Protein AF-A0A450XZX7-F1 (afdb_monomer)

Secondary structure (DSSP, 8-state):
----PEEHHHHHHHHHHHHTS-TTTS-HHHHHHHHHHHHHTTSEEEPTTSSEEEE-HHHHHHHHHHHHHIIIIIHHHHHHHSTT-TT-S--HHHHHHHHHHHHHHHHHHHHHHS----

Solvent-accessible surface area (backbone atoms only — not comparable to full-atom values): 6798 Å² total; per-residue (Å²): 131,88,71,78,44,52,35,62,71,65,47,31,53,53,49,12,59,75,71,74,44,61,53,82,76,43,41,71,67,57,46,50,51,50,55,51,52,38,37,74,71,50,31,28,46,73,44,85,100,51,81,25,32,39,73,31,73,63,24,49,54,51,54,51,49,53,52,49,44,42,65,70,44,47,53,60,52,49,43,36,65,44,86,84,48,95,78,62,95,65,52,65,67,35,54,52,50,53,51,50,53,51,52,53,52,50,53,53,52,55,58,72,69,52,74,83,86,123

Radius of gyration: 23.53 Å; Cα contacts (8 Å, |Δi|>4): 90; chains: 1; bounding box: 54×40×59 Å

pLDDT: mean 84.08, std 14.83, range [37.28, 97.5]

Nearest PDB structures (foldseek):
  6c28-assembly2_B  TM=6.433E-01  e=4.471E-02  Rhodopseudomonas palustris CGA009
  6c9t-assembly1_B  TM=6.309E-01  e=5.807E-02  Rhodopseudomonas palustris CGA009
  2xro-assembly1_E  TM=5.313E-01  e=1.272E-01  Pseudomonas putida
  3cdh-assembly1_B  TM=5.030E-01  e=3.177E-01  Ruegeria pomeroyi DSS-3
  3tqn-assembly2_B  TM=5.484E-01  e=5.722E-01  Coxiella burnetii

Foldseek 3Di:
DPPFAAALVNVLVVVCVVVVHDSVVSDSVNSVVVVVVCVVVQQWDDDPPDRGIDGDPVVVVVVVVVVCCCVPPVVLVVCLVPVPDPPNPDNPNVVVVVVVVVVVVVVVVVVVPDDPPD

Mean predicted aligned error: 10.38 Å

Structure (mmCIF, N/CA/C/O backbone):
data_AF-A0A450XZX7-F1
#
_entry.id   AF-A0A450XZX7-F1
#
loop_
_atom_site.group_PDB
_atom_site.id
_atom_site.type_symbol
_atom_site.label_atom_id
_atom_site.label_alt_id
_atom_site.label_comp_id
_atom_site.label_asym_id
_atom_site.label_entity_id
_atom_site.label_seq_id
_atom_site.pdbx_PDB_ins_code
_atom_site.Cartn_x
_atom_site.Cartn_y
_atom_site.Cartn_z
_atom_site.occupancy
_atom_site.B_iso_or_equiv
_atom_site.auth_seq_id
_atom_site.auth_comp_id
_atom_site.auth_asym_id
_atom_site.auth_atom_id
_atom_site.pdbx_PDB_model_num
ATOM 1 N N . MET A 1 1 ? -14.056 13.547 11.254 1.00 37.28 1 MET A N 1
ATOM 2 C CA . MET A 1 1 ? -14.743 12.286 10.897 1.00 37.28 1 MET A CA 1
ATOM 3 C C . MET A 1 1 ? -14.207 11.202 11.817 1.00 37.28 1 MET A C 1
ATOM 5 O O . MET A 1 1 ? -13.072 10.788 11.629 1.00 37.28 1 MET A O 1
ATOM 9 N N . SER A 1 2 ? -14.950 10.811 12.856 1.00 42.41 2 SER A N 1
ATOM 10 C CA . SER A 1 2 ? -14.532 9.718 13.746 1.00 42.41 2 SER A CA 1
ATOM 11 C C . SER A 1 2 ? -14.561 8.408 12.966 1.00 42.41 2 SER A C 1
ATOM 13 O O . SER A 1 2 ? -15.620 7.809 12.793 1.00 42.41 2 SER A O 1
ATOM 15 N N . SER A 1 3 ? -13.414 7.981 12.436 1.00 57.91 3 SER A N 1
ATOM 16 C CA . SER A 1 3 ? -13.296 6.665 11.819 1.00 57.91 3 SER A CA 1
ATOM 17 C C . SER A 1 3 ? -13.411 5.628 12.929 1.00 57.91 3 SER A C 1
ATOM 19 O O . SER A 1 3 ? -12.470 5.432 13.698 1.00 57.91 3 SER A O 1
ATOM 21 N N . GLN A 1 4 ? -14.560 4.967 13.047 1.00 74.31 4 GLN A N 1
ATOM 22 C CA . GLN A 1 4 ? -14.638 3.748 13.841 1.00 74.31 4 GLN A CA 1
ATOM 23 C C . GLN A 1 4 ? -13.582 2.789 13.274 1.00 74.31 4 GLN A C 1
ATOM 25 O O . GLN A 1 4 ? -13.741 2.335 12.144 1.00 74.31 4 GLN A O 1
ATOM 30 N N . GLY A 1 5 ? -12.488 2.537 14.005 1.00 81.94 5 GLY A N 1
AT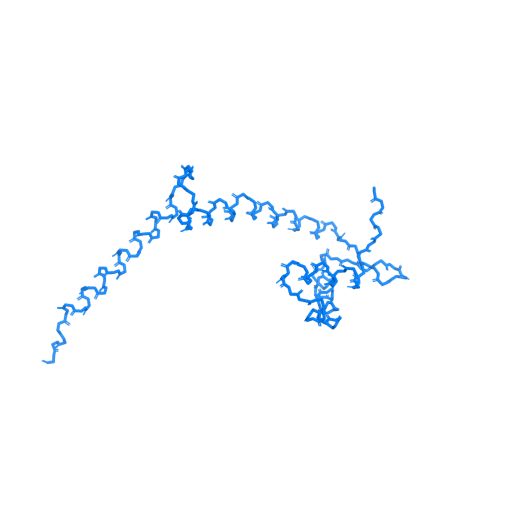OM 31 C CA . GLY A 1 5 ? -11.311 1.815 13.493 1.00 81.94 5 GLY A CA 1
ATOM 32 C C . GLY A 1 5 ? -11.650 0.499 12.782 1.00 81.94 5 GLY A C 1
ATOM 33 O O . GLY A 1 5 ? -12.728 -0.049 12.956 1.00 81.94 5 GLY A O 1
ATOM 34 N N . VAL A 1 6 ? -10.768 -0.061 11.974 1.00 90.50 6 VAL A N 1
ATOM 35 C CA . VAL A 1 6 ? -11.066 -1.276 11.203 1.00 90.50 6 VAL A CA 1
ATOM 36 C C . VAL A 1 6 ? -11.068 -2.531 12.084 1.00 90.50 6 VAL A C 1
ATOM 38 O O . VAL A 1 6 ? -10.248 -2.647 12.994 1.00 90.50 6 VAL A O 1
ATOM 41 N N . SER A 1 7 ? -11.982 -3.476 11.843 1.00 92.75 7 SER A N 1
ATOM 42 C CA . SER A 1 7 ? -11.986 -4.787 12.510 1.00 92.75 7 SER A CA 1
ATOM 43 C C . SER A 1 7 ? -11.351 -5.857 11.616 1.00 92.75 7 SER A C 1
ATOM 45 O O . SER A 1 7 ? -11.174 -5.662 10.414 1.00 92.75 7 SER A O 1
ATOM 47 N N . ASN A 1 8 ? -11.030 -7.020 12.191 1.00 91.69 8 ASN A N 1
ATOM 48 C CA . ASN A 1 8 ? -10.578 -8.172 11.407 1.00 91.69 8 ASN A CA 1
ATOM 49 C C . ASN A 1 8 ? -11.633 -8.585 10.363 1.00 91.69 8 ASN A C 1
ATOM 51 O O . ASN A 1 8 ? -11.301 -8.737 9.192 1.00 91.69 8 ASN A O 1
ATOM 55 N N . SER A 1 9 ? -12.905 -8.684 10.765 1.00 90.00 9 SER A N 1
ATOM 56 C CA . SER A 1 9 ? -13.991 -9.084 9.865 1.00 90.00 9 SER A CA 1
ATOM 57 C C . SER A 1 9 ? -14.159 -8.130 8.681 1.00 90.00 9 SER A C 1
ATOM 59 O O . SER A 1 9 ? -14.164 -8.592 7.544 1.00 90.00 9 SER A O 1
ATOM 61 N N . SER A 1 10 ? -14.203 -6.814 8.928 1.00 90.44 10 SER A N 1
ATOM 62 C CA . SER A 1 10 ? -14.373 -5.819 7.862 1.00 90.44 10 SER A CA 1
ATOM 63 C C . SER A 1 10 ? -13.166 -5.767 6.922 1.00 90.44 10 SER A C 1
ATOM 65 O O . SER A 1 10 ? -13.314 -5.573 5.720 1.00 90.44 10 SER A O 1
ATOM 67 N N . MET A 1 11 ? -11.953 -5.947 7.457 1.00 91.75 11 MET A N 1
ATOM 68 C CA . MET A 1 11 ? -10.736 -5.959 6.641 1.00 91.75 11 MET A CA 1
ATOM 69 C C . MET A 1 11 ? -10.640 -7.208 5.776 1.00 91.75 11 MET A C 1
ATOM 71 O O . MET A 1 11 ? -10.196 -7.115 4.640 1.00 91.75 11 MET A O 1
ATOM 75 N N . ARG A 1 12 ? -11.067 -8.365 6.282 1.00 93.81 12 ARG A N 1
ATOM 76 C CA . ARG A 1 12 ? -11.013 -9.631 5.546 1.00 93.81 12 ARG A CA 1
ATOM 77 C C . ARG A 1 12 ? -11.821 -9.572 4.251 1.00 93.81 12 ARG A C 1
ATOM 79 O O . ARG A 1 12 ? -11.328 -9.995 3.211 1.00 93.81 12 ARG A O 1
ATOM 86 N N . GLU A 1 13 ? -13.026 -9.009 4.309 1.00 90.69 13 GLU A N 1
ATOM 87 C CA . GLU A 1 13 ? -13.881 -8.812 3.131 1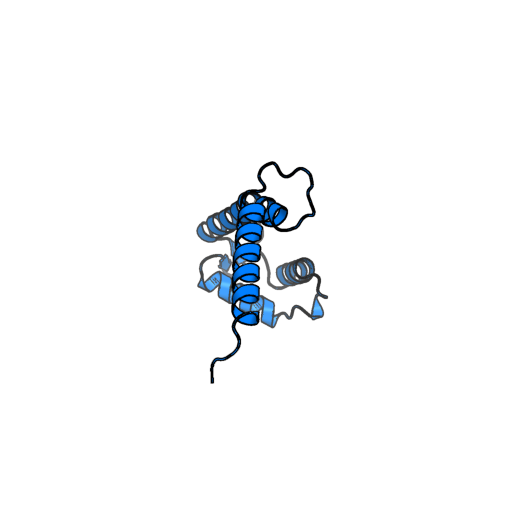.00 90.69 13 GLU A CA 1
ATOM 88 C C . GLU A 1 13 ? -13.227 -7.877 2.109 1.00 90.69 13 GLU A C 1
ATOM 90 O O . GLU A 1 13 ? -13.179 -8.197 0.922 1.00 90.69 13 GLU A O 1
ATOM 95 N N . LEU A 1 14 ? -12.658 -6.761 2.572 1.00 92.06 14 LEU A N 1
ATOM 96 C CA . LEU A 1 14 ? -11.942 -5.823 1.711 1.00 92.06 14 LEU A CA 1
ATOM 97 C C . LEU A 1 14 ? -10.695 -6.459 1.078 1.00 92.06 14 LEU A C 1
ATOM 99 O O . LEU A 1 14 ? -10.446 -6.277 -0.111 1.00 92.06 14 LEU A O 1
ATOM 103 N N . MET A 1 15 ? -9.909 -7.212 1.852 1.00 94.25 15 MET A N 1
ATOM 104 C CA . MET A 1 15 ? -8.707 -7.879 1.349 1.00 94.25 15 MET A CA 1
ATOM 105 C C . MET A 1 15 ? -9.066 -8.922 0.292 1.00 94.25 15 MET A C 1
ATOM 107 O O . MET A 1 15 ? -8.452 -8.935 -0.770 1.00 94.25 15 MET A O 1
ATOM 111 N N . ALA A 1 16 ? -10.085 -9.749 0.535 1.00 94.12 16 ALA A N 1
ATOM 112 C CA . ALA A 1 16 ? -10.558 -10.727 -0.441 1.00 94.12 16 ALA A CA 1
ATOM 113 C C . ALA A 1 16 ? -10.941 -10.065 -1.779 1.00 94.12 16 ALA A C 1
ATOM 115 O O . ALA A 1 16 ? -10.492 -10.512 -2.833 1.00 94.12 16 ALA A O 1
ATOM 116 N N . GLN A 1 17 ? -11.665 -8.939 -1.729 1.00 93.69 17 GLN A N 1
ATOM 117 C CA . GLN A 1 17 ? -12.013 -8.150 -2.917 1.00 93.69 17 GLN A CA 1
ATOM 118 C C . GLN A 1 17 ? -10.777 -7.606 -3.645 1.00 93.69 17 GLN A C 1
ATOM 120 O O . GLN A 1 17 ? -10.678 -7.749 -4.861 1.00 93.69 17 GLN A O 1
ATOM 125 N N . ILE A 1 18 ? -9.816 -7.021 -2.919 1.00 92.12 18 ILE A N 1
ATOM 126 C CA . ILE A 1 18 ? -8.578 -6.480 -3.509 1.00 92.12 18 ILE A CA 1
ATOM 127 C C . ILE A 1 18 ? -7.757 -7.580 -4.190 1.00 92.12 18 ILE A C 1
ATOM 129 O O . ILE A 1 18 ? -7.188 -7.351 -5.255 1.00 92.12 18 ILE A O 1
ATOM 133 N N . PHE A 1 19 ? -7.698 -8.770 -3.593 1.00 92.69 19 PHE A N 1
ATOM 134 C CA . PHE A 1 19 ? -6.989 -9.912 -4.168 1.00 92.69 19 PHE A CA 1
ATOM 135 C C . PHE A 1 19 ? -7.787 -10.646 -5.254 1.00 92.69 19 PHE A C 1
ATOM 137 O O . PHE A 1 19 ? -7.231 -11.530 -5.901 1.00 92.69 19 PHE A O 1
ATOM 144 N N . GLY A 1 20 ? -9.060 -10.298 -5.470 1.00 93.94 20 GLY A N 1
ATOM 145 C CA . GLY A 1 20 ? -9.928 -10.979 -6.430 1.00 93.94 20 GLY A CA 1
ATOM 146 C C . GLY A 1 20 ? -10.200 -12.440 -6.069 1.00 93.94 20 GLY A C 1
ATOM 147 O O . GLY A 1 20 ? -10.408 -13.257 -6.963 1.00 93.94 20 GLY A O 1
ATOM 148 N N . ILE A 1 21 ? -10.169 -12.781 -4.776 1.00 94.25 21 ILE A N 1
ATOM 149 C CA . ILE A 1 21 ? -10.411 -14.143 -4.288 1.00 94.25 21 ILE A CA 1
ATOM 150 C C . ILE A 1 21 ? -11.701 -14.217 -3.463 1.00 94.25 21 ILE A C 1
ATOM 152 O O . ILE A 1 21 ? -12.092 -13.230 -2.834 1.00 94.25 21 ILE A O 1
ATOM 156 N N . PRO A 1 22 ? -12.353 -15.389 -3.409 1.00 90.38 22 PRO A N 1
ATOM 157 C CA . PRO A 1 22 ? -13.448 -15.644 -2.482 1.00 90.38 22 PRO A CA 1
ATOM 158 C C . PRO A 1 22 ? -13.065 -15.364 -1.014 1.00 90.38 22 PRO A C 1
ATOM 160 O O . PRO A 1 22 ? -11.934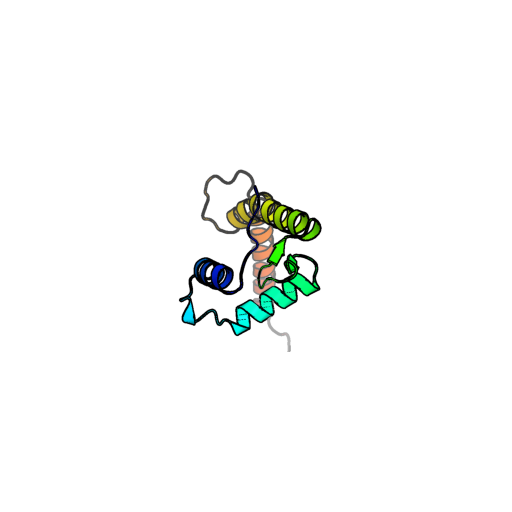 -15.603 -0.584 1.00 90.38 22 PRO A O 1
ATOM 163 N N . ALA A 1 23 ? -14.005 -14.835 -0.222 1.00 84.25 23 ALA A N 1
ATOM 164 C CA . ALA A 1 23 ? -13.730 -14.397 1.153 1.00 84.25 23 ALA A CA 1
ATOM 165 C C . ALA A 1 23 ? -13.353 -15.546 2.105 1.00 84.25 23 ALA A C 1
ATOM 167 O O . ALA A 1 23 ? -12.628 -15.333 3.076 1.00 84.25 23 ALA A O 1
ATOM 168 N N . ASP A 1 24 ? -13.831 -16.756 1.838 1.00 86.75 24 ASP A N 1
ATOM 169 C CA . ASP A 1 24 ? -13.458 -18.002 2.514 1.00 86.75 24 ASP A CA 1
ATOM 170 C C . ASP A 1 24 ? -11.987 -18.389 2.280 1.00 86.75 24 ASP A C 1
ATOM 172 O O . ASP A 1 24 ? -11.361 -18.965 3.169 1.00 86.75 24 ASP A O 1
ATOM 176 N N . GLN A 1 25 ? -11.393 -17.990 1.149 1.00 91.31 25 GLN A N 1
ATOM 177 C CA . GLN A 1 25 ? -9.971 -18.214 0.863 1.00 91.31 25 GLN A CA 1
ATOM 178 C C . GLN A 1 25 ? -9.045 -17.220 1.582 1.00 91.31 25 GLN A C 1
ATOM 180 O O . GLN A 1 25 ? -7.874 -17.525 1.833 1.00 91.31 25 GLN A O 1
ATOM 185 N N . TYR A 1 26 ? -9.546 -16.043 1.976 1.00 93.12 26 TYR A N 1
ATOM 186 C CA . TYR A 1 26 ? -8.817 -15.141 2.870 1.00 93.12 26 TYR A CA 1
ATOM 187 C C . TYR A 1 26 ? -9.149 -15.462 4.329 1.00 93.12 26 TYR A C 1
ATOM 189 O O . TYR A 1 26 ? -10.069 -14.898 4.921 1.00 93.12 26 TYR A O 1
ATOM 197 N N . SER A 1 27 ? -8.404 -16.392 4.928 1.00 93.06 27 SER A N 1
ATOM 198 C CA . SER A 1 27 ? -8.734 -16.900 6.264 1.00 93.06 27 SER A CA 1
ATOM 199 C C . SER A 1 27 ? -8.615 -15.832 7.373 1.00 93.06 27 SER A C 1
ATOM 201 O O . SER A 1 27 ? -7.776 -14.925 7.297 1.00 93.06 27 SER A O 1
ATOM 203 N N . PRO A 1 28 ? -9.386 -15.954 8.474 1.00 92.38 28 PRO A N 1
ATOM 204 C CA . PRO A 1 28 ? -9.242 -15.078 9.642 1.00 92.38 28 PRO A CA 1
ATOM 205 C C . PRO A 1 28 ? -7.835 -15.105 10.259 1.00 92.38 28 PRO A C 1
ATOM 207 O O . PRO A 1 28 ? -7.356 -14.091 10.776 1.00 92.38 28 PRO A O 1
ATOM 210 N N . GLY A 1 29 ? -7.152 -16.256 10.189 1.00 94.50 29 GLY A N 1
ATOM 211 C CA . GLY A 1 29 ? -5.767 -16.410 10.638 1.00 94.50 29 GLY A CA 1
ATOM 212 C C . GLY A 1 29 ? -4.795 -15.565 9.815 1.00 94.50 29 GLY A C 1
ATOM 213 O O . GLY A 1 29 ? -3.957 -14.872 10.393 1.00 94.50 29 GLY A O 1
ATOM 214 N N . ARG A 1 30 ? -4.970 -15.533 8.486 1.00 94.25 30 ARG A N 1
ATOM 215 C CA . ARG A 1 30 ? -4.194 -14.667 7.588 1.00 94.25 30 ARG A CA 1
ATOM 216 C C . ARG A 1 30 ? -4.408 -13.191 7.924 1.00 94.25 30 ARG A C 1
ATOM 218 O O . ARG A 1 30 ? -3.443 -12.485 8.189 1.00 94.25 30 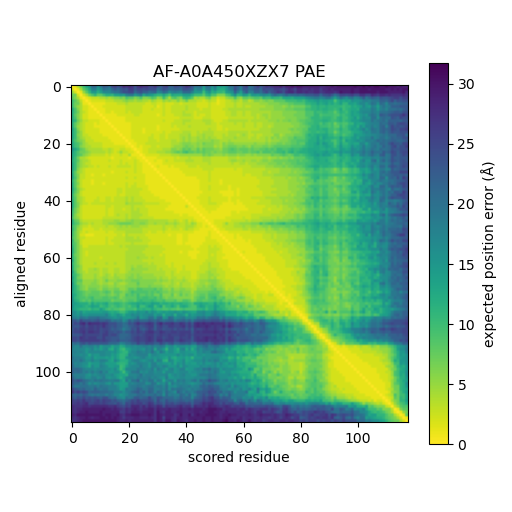ARG A O 1
ATOM 225 N N . MET A 1 31 ? -5.663 -12.760 8.073 1.00 94.75 31 MET A N 1
ATOM 226 C CA . MET A 1 31 ? -5.981 -11.379 8.465 1.00 94.75 31 MET A CA 1
ATOM 227 C C . MET A 1 31 ? -5.384 -10.998 9.830 1.00 94.75 31 MET A C 1
ATOM 229 O O . MET A 1 31 ? -4.872 -9.895 10.012 1.00 94.75 31 MET A O 1
ATOM 233 N N . THR A 1 32 ? -5.412 -11.918 10.799 1.00 95.06 32 THR A N 1
ATOM 234 C CA . THR A 1 32 ? -4.810 -11.704 12.125 1.00 95.06 32 THR A CA 1
ATOM 235 C C . THR A 1 32 ? -3.297 -11.536 12.024 1.00 95.06 32 THR A C 1
ATOM 237 O O . THR A 1 32 ? -2.728 -10.654 12.673 1.00 95.06 32 THR A O 1
ATOM 240 N N . TYR A 1 33 ? -2.649 -12.359 11.198 1.00 96.00 33 TYR A N 1
ATOM 241 C CA . TYR A 1 33 ? -1.222 -12.259 10.922 1.00 96.00 33 TYR A CA 1
ATOM 242 C C . TYR A 1 33 ? -0.865 -10.907 10.289 1.00 96.00 33 TYR A C 1
ATOM 244 O O . TYR A 1 33 ? 0.044 -10.230 10.773 1.00 96.00 33 TYR A O 1
ATOM 252 N N . ASP A 1 34 ? -1.628 -10.462 9.292 1.00 94.56 34 ASP A N 1
ATOM 253 C CA . ASP A 1 34 ? -1.394 -9.182 8.620 1.00 94.56 34 ASP A CA 1
ATOM 254 C C . ASP A 1 34 ? -1.582 -7.994 9.571 1.00 94.56 34 ASP A C 1
ATOM 256 O O . ASP A 1 34 ? -0.702 -7.138 9.668 1.00 94.56 34 ASP A O 1
ATOM 260 N N . LEU A 1 35 ? -2.667 -7.965 10.358 1.00 95.69 35 LEU A N 1
ATOM 261 C CA . LEU A 1 35 ? -2.898 -6.915 11.363 1.00 95.69 35 LEU A CA 1
ATOM 262 C C . LEU A 1 35 ? -1.791 -6.880 12.417 1.00 95.69 35 LEU A C 1
ATOM 264 O O . LEU A 1 35 ? -1.345 -5.805 12.822 1.00 95.69 35 LEU A O 1
ATOM 268 N N . ARG A 1 36 ? -1.314 -8.051 12.856 1.00 95.81 36 ARG A N 1
ATOM 269 C CA . ARG A 1 36 ? -0.174 -8.134 13.772 1.00 95.81 36 ARG A CA 1
ATOM 270 C C . ARG A 1 36 ? 1.068 -7.514 13.141 1.00 95.81 36 ARG A C 1
ATOM 272 O O . ARG A 1 36 ? 1.741 -6.734 13.809 1.00 95.81 36 ARG A O 1
ATOM 279 N N . ARG A 1 37 ? 1.365 -7.827 11.879 1.00 96.88 37 ARG A N 1
ATOM 280 C CA . ARG A 1 37 ? 2.544 -7.305 11.173 1.00 96.88 37 ARG A CA 1
ATOM 281 C C . ARG A 1 37 ? 2.466 -5.791 10.982 1.00 96.88 37 ARG A C 1
ATOM 283 O O . ARG A 1 37 ? 3.427 -5.092 11.287 1.00 96.88 37 ARG A O 1
ATOM 290 N N . LEU A 1 38 ? 1.305 -5.277 10.576 1.00 96.25 38 LEU A N 1
ATOM 291 C CA . LEU A 1 38 ? 1.059 -3.837 10.455 1.00 96.25 38 LEU A CA 1
ATOM 292 C C . LEU A 1 38 ? 1.250 -3.115 11.796 1.00 96.25 3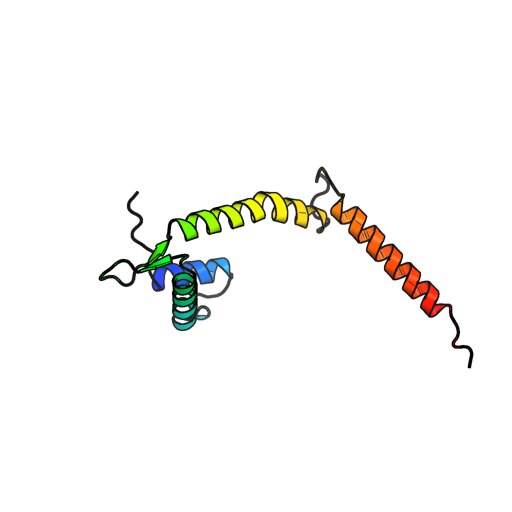8 LEU A C 1
ATOM 294 O O . LEU A 1 38 ? 1.838 -2.035 11.832 1.00 96.25 38 LEU A O 1
ATOM 298 N N . ARG A 1 39 ? 0.806 -3.727 12.903 1.00 96.50 39 ARG A N 1
ATOM 299 C CA . ARG A 1 39 ? 1.001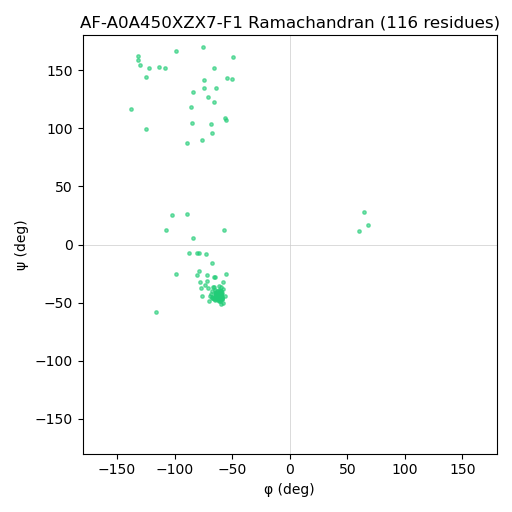 -3.177 14.249 1.00 96.50 39 ARG A CA 1
ATOM 300 C C . ARG A 1 39 ? 2.464 -3.198 14.681 1.00 96.50 39 ARG A C 1
ATOM 302 O O . ARG A 1 39 ? 2.937 -2.227 15.254 1.00 96.50 39 ARG A O 1
ATOM 309 N N . LEU A 1 40 ? 3.183 -4.287 14.402 1.00 97.50 40 LEU A N 1
ATOM 310 C CA . LEU A 1 40 ? 4.612 -4.413 14.720 1.00 97.50 40 LEU A CA 1
ATOM 311 C C . LEU A 1 40 ? 5.460 -3.356 14.005 1.00 97.50 40 LEU A C 1
ATOM 313 O O . LEU A 1 40 ? 6.412 -2.851 14.587 1.00 97.50 40 LEU A O 1
ATOM 317 N N . HIS A 1 41 ? 5.093 -2.987 12.778 1.00 96.44 41 HIS A N 1
ATOM 318 C CA . HIS A 1 41 ? 5.751 -1.911 12.034 1.00 96.44 41 HIS A CA 1
ATOM 319 C C . HIS A 1 41 ? 5.218 -0.508 12.369 1.00 96.44 41 HIS A C 1
ATOM 321 O O . HIS A 1 41 ? 5.606 0.460 11.721 1.00 96.44 41 HIS A O 1
ATOM 327 N N . GLY A 1 42 ? 4.321 -0.380 13.352 1.00 96.00 42 GLY A N 1
ATOM 328 C CA . GLY A 1 42 ? 3.780 0.909 13.789 1.00 96.00 42 GLY A CA 1
ATOM 329 C C . GLY A 1 42 ? 2.883 1.602 12.761 1.00 96.00 42 GLY A C 1
ATOM 330 O O . GLY A 1 42 ? 2.642 2.800 12.878 1.00 96.00 42 GLY A O 1
ATOM 331 N N . LEU A 1 43 ? 2.388 0.881 11.750 1.00 96.88 43 LEU A N 1
ATOM 332 C CA . LEU A 1 43 ? 1.508 1.438 10.715 1.00 96.88 43 LEU A CA 1
ATOM 333 C C . LEU A 1 43 ? 0.071 1.588 11.217 1.00 96.88 43 LEU A C 1
ATOM 335 O O . LEU A 1 43 ? -0.652 2.497 10.813 1.00 96.88 43 LEU A O 1
ATOM 339 N N . ILE A 1 44 ? -0.336 0.687 12.107 1.00 96.75 44 ILE A N 1
ATOM 340 C CA . ILE A 1 44 ? -1.623 0.731 12.792 1.00 96.75 44 ILE A CA 1
ATOM 341 C C . ILE A 1 44 ? -1.418 0.515 14.285 1.00 96.75 44 ILE A C 1
ATOM 343 O O . ILE A 1 44 ? -0.446 -0.107 14.712 1.00 96.75 44 ILE A O 1
ATOM 347 N N . GLU A 1 45 ? -2.387 0.945 15.073 1.00 96.62 45 GLU A N 1
ATOM 348 C CA . GLU A 1 45 ? -2.460 0.681 16.503 1.00 96.62 45 GLU A CA 1
ATOM 349 C C . GLU A 1 45 ? -3.839 0.141 16.879 1.00 96.62 45 GLU A C 1
ATOM 351 O O . GLU A 1 45 ? -4.828 0.351 16.175 1.00 96.62 45 GLU A O 1
ATOM 356 N N . ARG A 1 46 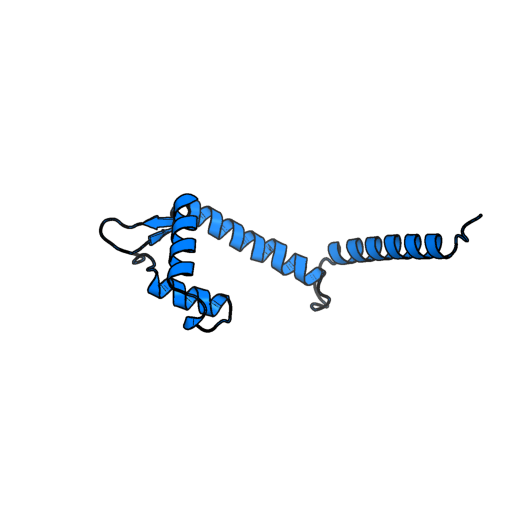? -3.903 -0.618 17.976 1.00 95.44 46 ARG A N 1
ATOM 357 C CA . ARG A 1 46 ? -5.172 -1.152 18.477 1.00 95.44 46 ARG A CA 1
ATOM 358 C C . ARG A 1 46 ? -5.846 -0.086 19.334 1.00 95.44 46 ARG A C 1
ATOM 360 O O . ARG A 1 46 ? -5.219 0.435 20.249 1.00 95.44 46 ARG A O 1
ATOM 367 N N . ILE A 1 47 ? -7.129 0.161 19.091 1.00 95.06 47 ILE A N 1
ATOM 368 C CA . ILE A 1 47 ? -7.932 1.047 19.933 1.00 95.06 47 ILE A CA 1
ATOM 369 C C . ILE A 1 47 ? -8.171 0.342 21.283 1.00 95.06 47 ILE A C 1
ATOM 371 O O . ILE A 1 47 ? -8.647 -0.805 21.281 1.00 95.06 47 ILE A O 1
ATOM 375 N N . PRO A 1 48 ? -7.860 0.986 22.427 1.00 93.44 48 PRO A N 1
ATOM 376 C CA . PRO A 1 48 ? -8.046 0.398 23.751 1.00 93.44 48 PRO A CA 1
ATOM 377 C C . PRO A 1 48 ? -9.447 -0.187 23.942 1.00 93.44 48 PRO A C 1
ATOM 379 O O . PRO A 1 48 ? -10.429 0.353 23.443 1.00 93.44 48 PRO A O 1
ATOM 382 N N . HIS A 1 49 ? -9.531 -1.317 24.648 1.00 93.19 49 HIS A N 1
ATOM 383 C CA . HIS A 1 49 ? -10.788 -2.012 24.969 1.00 93.19 49 HIS A CA 1
ATOM 384 C C . HIS A 1 49 ? -11.630 -2.490 23.770 1.00 93.19 49 HIS A C 1
ATOM 386 O O . HIS A 1 49 ? -12.754 -2.942 23.956 1.00 93.19 49 HIS A O 1
ATOM 392 N N . THR A 1 50 ? -11.097 -2.473 22.543 1.00 91.88 50 THR A N 1
ATOM 393 C CA . THR A 1 50 ? -11.826 -2.941 21.352 1.00 91.88 50 THR A CA 1
ATOM 394 C C . THR A 1 50 ? -10.987 -3.885 20.497 1.00 91.88 50 THR A C 1
ATOM 396 O O . THR A 1 50 ? -9.764 -3.907 20.576 1.00 91.88 50 THR A O 1
ATOM 399 N N . HIS A 1 51 ? -11.609 -4.660 19.611 1.00 90.75 51 HIS A N 1
ATOM 400 C CA . HIS A 1 51 ? -10.899 -5.427 18.572 1.00 90.75 51 HIS A CA 1
ATOM 401 C C . HIS A 1 51 ? -10.698 -4.623 17.278 1.00 90.75 51 HIS A C 1
ATOM 403 O O . HIS A 1 51 ? -10.621 -5.198 16.191 1.00 90.75 51 HIS A O 1
ATOM 409 N N . ARG A 1 52 ? -10.657 -3.290 17.392 1.00 93.56 52 ARG A N 1
ATOM 410 C CA . ARG A 1 52 ? -10.553 -2.368 16.264 1.00 93.56 52 ARG A CA 1
ATOM 411 C C . ARG A 1 52 ? -9.169 -1.734 16.222 1.00 93.56 52 ARG A C 1
ATOM 413 O O . ARG A 1 52 ? -8.506 -1.578 17.249 1.00 93.56 52 ARG A O 1
ATOM 420 N N . TYR A 1 53 ? -8.746 -1.376 15.022 1.00 95.19 53 TYR A N 1
ATOM 421 C CA . TYR A 1 53 ? -7.434 -0.813 14.745 1.00 95.19 53 TYR A CA 1
ATOM 422 C C . TYR A 1 53 ? -7.579 0.522 14.028 1.00 95.19 53 TYR A C 1
ATOM 424 O O . TYR A 1 53 ? -8.468 0.686 13.198 1.00 95.19 53 TYR A O 1
ATOM 432 N N . GLN A 1 54 ? -6.702 1.470 14.314 1.00 95.44 54 GLN A N 1
ATOM 433 C CA . GLN A 1 54 ? -6.636 2.737 13.592 1.00 95.44 54 GLN A CA 1
ATOM 434 C C . GLN A 1 54 ? -5.252 2.929 12.989 1.00 95.44 54 GLN A C 1
ATOM 436 O O . GLN A 1 54 ? -4.269 2.377 13.482 1.00 95.44 54 GLN A O 1
ATOM 441 N N . VAL A 1 55 ? -5.186 3.669 11.887 1.00 95.38 55 VAL A N 1
ATOM 442 C CA . VAL A 1 55 ? -3.918 3.987 11.227 1.00 95.38 55 VAL A CA 1
ATOM 443 C C . VAL A 1 55 ? -3.201 5.046 12.056 1.00 95.38 55 VAL A C 1
ATOM 445 O O . VAL A 1 55 ? -3.821 6.018 12.482 1.00 95.38 55 VAL A O 1
ATOM 448 N N . THR A 1 56 ? -1.904 4.860 12.288 1.00 96.50 56 THR A N 1
ATOM 449 C CA . THR A 1 56 ? -1.090 5.855 12.997 1.00 96.50 56 THR A CA 1
ATOM 450 C C . THR A 1 56 ? -0.772 7.041 12.081 1.00 96.50 56 THR A C 1
ATOM 452 O O . THR A 1 56 ? -0.961 6.991 10.859 1.00 96.50 56 THR A O 1
ATOM 455 N N . GLU A 1 57 ? -0.220 8.120 12.633 1.00 95.62 57 GLU A N 1
ATOM 456 C CA . GLU A 1 57 ? 0.272 9.228 11.808 1.00 95.62 57 GLU A CA 1
ATOM 457 C C . GLU A 1 57 ? 1.370 8.760 10.831 1.00 95.62 57 GLU A C 1
ATOM 459 O O . GLU A 1 57 ? 1.331 9.071 9.637 1.00 95.62 57 GLU A O 1
ATOM 464 N N . MET A 1 58 ? 2.307 7.935 11.313 1.00 95.94 58 MET A N 1
ATOM 465 C CA . MET A 1 58 ? 3.351 7.323 10.485 1.00 95.94 58 MET A CA 1
ATOM 466 C C . MET A 1 58 ? 2.747 6.439 9.388 1.00 95.94 58 MET A C 1
ATOM 468 O O . MET A 1 58 ? 3.109 6.565 8.217 1.00 95.94 58 MET A O 1
ATOM 472 N N . GLY A 1 59 ? 1.778 5.590 9.742 1.00 94.81 59 GLY A N 1
ATOM 473 C CA . GLY A 1 59 ? 1.059 4.748 8.790 1.00 94.81 59 GLY A CA 1
ATOM 474 C C . GLY A 1 59 ? 0.365 5.558 7.699 1.00 94.81 59 GLY A C 1
ATOM 475 O O . GLY A 1 59 ? 0.423 5.185 6.530 1.00 94.81 59 GLY A O 1
ATOM 476 N N . THR A 1 60 ? -0.206 6.713 8.049 1.00 95.56 60 THR A N 1
ATOM 477 C CA . THR A 1 60 ? -0.853 7.625 7.095 1.00 95.56 60 THR A CA 1
ATOM 478 C C . THR A 1 60 ? 0.158 8.222 6.117 1.00 95.56 60 THR A C 1
ATOM 480 O O . THR A 1 60 ? -0.063 8.195 4.905 1.00 95.56 60 THR A O 1
ATOM 483 N N . ARG A 1 61 ? 1.300 8.713 6.618 1.00 95.94 61 ARG A N 1
ATOM 484 C CA . ARG A 1 61 ? 2.386 9.250 5.779 1.00 95.94 61 ARG A CA 1
ATOM 485 C C . ARG A 1 61 ? 2.904 8.190 4.804 1.00 95.94 61 ARG A C 1
ATOM 487 O 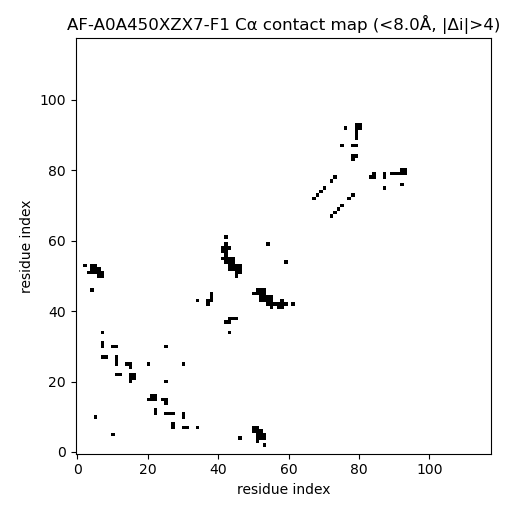O . ARG A 1 61 ? 3.045 8.469 3.613 1.00 95.94 61 ARG A O 1
ATOM 494 N N . ILE A 1 62 ? 3.117 6.968 5.290 1.00 95.56 62 ILE A N 1
ATOM 495 C CA . ILE A 1 62 ? 3.583 5.834 4.483 1.00 95.56 62 ILE A CA 1
ATOM 496 C C . ILE A 1 62 ? 2.539 5.436 3.432 1.00 95.56 62 ILE A C 1
ATOM 498 O O . ILE A 1 62 ? 2.872 5.320 2.253 1.00 95.56 62 ILE A O 1
ATOM 502 N N . ALA A 1 63 ? 1.269 5.287 3.814 1.00 94.06 63 ALA A N 1
ATOM 503 C CA . ALA A 1 63 ? 0.194 4.953 2.880 1.00 94.06 63 ALA A CA 1
ATOM 504 C C . ALA A 1 63 ? 0.058 6.006 1.768 1.00 94.06 63 ALA A C 1
ATOM 506 O O . ALA A 1 63 ? -0.082 5.670 0.587 1.00 94.06 63 ALA A O 1
ATOM 507 N N . PHE A 1 64 ? 0.163 7.288 2.122 1.00 95.38 64 PHE A N 1
ATOM 508 C CA . PHE A 1 64 ? 0.105 8.382 1.158 1.00 95.38 64 PHE A CA 1
ATOM 509 C C . PHE A 1 64 ? 1.316 8.397 0.221 1.00 95.38 64 PHE A C 1
ATOM 511 O O . PHE A 1 64 ? 1.161 8.607 -0.983 1.00 95.38 64 PHE A O 1
ATOM 518 N N . PHE A 1 65 ? 2.512 8.119 0.744 1.00 94.06 65 PHE A N 1
ATOM 519 C CA . PHE A 1 65 ? 3.727 7.966 -0.053 1.00 94.06 65 PHE A CA 1
ATOM 520 C C . PHE A 1 65 ? 3.593 6.840 -1.085 1.00 94.06 65 PHE A C 1
ATOM 522 O O . PHE A 1 65 ? 3.776 7.091 -2.277 1.00 94.06 65 PHE A O 1
ATOM 529 N N . PHE A 1 66 ? 3.174 5.640 -0.668 1.00 92.62 66 PHE A N 1
ATOM 530 C CA . PHE A 1 66 ? 2.939 4.522 -1.589 1.00 92.62 66 PHE A CA 1
ATOM 531 C C . PHE A 1 66 ? 1.867 4.848 -2.634 1.00 92.62 66 PHE A C 1
ATOM 533 O O . PHE A 1 66 ? 2.058 4.570 -3.817 1.00 92.62 66 PHE A O 1
ATOM 540 N N . THR A 1 67 ? 0.779 5.513 -2.238 1.00 92.06 67 THR A N 1
ATOM 541 C CA . THR A 1 67 ? -0.286 5.932 -3.166 1.00 92.06 67 THR A CA 1
ATOM 542 C C . THR A 1 67 ? 0.221 6.947 -4.198 1.00 92.06 67 THR A C 1
ATOM 544 O O . THR A 1 67 ? -0.090 6.858 -5.393 1.00 92.06 67 THR A O 1
ATOM 547 N N . LYS A 1 68 ? 1.047 7.911 -3.772 1.00 92.62 68 LYS A N 1
ATOM 548 C CA . LYS A 1 68 ? 1.665 8.894 -4.669 1.00 92.62 68 LYS A CA 1
ATOM 549 C C . LYS A 1 68 ? 2.662 8.249 -5.622 1.00 92.62 68 LYS A C 1
ATOM 551 O O . LYS A 1 68 ? 2.588 8.521 -6.815 1.00 92.62 68 LYS A O 1
ATOM 556 N N . ILE A 1 69 ? 3.543 7.376 -5.137 1.00 92.56 69 ILE A N 1
ATOM 557 C CA . ILE A 1 69 ? 4.485 6.644 -5.996 1.00 92.56 69 ILE A CA 1
ATOM 558 C C . ILE A 1 69 ? 3.727 5.803 -7.013 1.00 92.56 69 ILE A C 1
ATOM 560 O O . ILE A 1 69 ? 4.018 5.866 -8.206 1.00 92.56 69 ILE A O 1
ATOM 564 N N . HIS A 1 70 ? 2.717 5.062 -6.566 1.00 87.44 70 HIS A N 1
ATOM 565 C CA . HIS A 1 70 ? 1.927 4.237 -7.461 1.00 87.44 70 HIS A CA 1
ATOM 566 C C . HIS A 1 70 ? 1.259 5.074 -8.563 1.00 87.44 70 HIS A C 1
ATOM 568 O O . HIS A 1 70 ? 1.362 4.740 -9.740 1.00 87.44 70 HIS A O 1
ATOM 574 N N . SER A 1 71 ? 0.633 6.203 -8.218 1.00 85.69 71 SER A N 1
ATOM 575 C CA . SER A 1 71 ? -0.054 7.058 -9.199 1.00 85.69 71 SER A CA 1
ATOM 576 C C . SER A 1 71 ? 0.882 7.858 -10.111 1.00 85.69 71 SER A C 1
ATOM 578 O O . SER A 1 71 ? 0.546 8.071 -11.275 1.00 85.69 71 SER A O 1
ATOM 580 N N . ARG A 1 72 ? 2.035 8.315 -9.607 1.00 83.25 72 ARG A N 1
ATOM 581 C CA . ARG A 1 72 ? 2.940 9.233 -10.323 1.00 83.25 72 ARG A CA 1
ATOM 582 C C . ARG A 1 72 ? 4.117 8.553 -11.002 1.00 83.25 72 ARG A C 1
ATOM 584 O O . ARG A 1 72 ? 4.637 9.114 -11.957 1.00 83.25 72 ARG A O 1
ATOM 591 N N . ILE A 1 73 ? 4.542 7.392 -10.515 1.00 82.50 73 ILE A N 1
ATOM 592 C CA . ILE A 1 73 ? 5.731 6.692 -11.010 1.00 82.50 73 ILE A CA 1
ATOM 593 C C . ILE A 1 73 ? 5.324 5.361 -11.620 1.00 82.50 73 ILE A C 1
ATOM 595 O O . ILE A 1 73 ? 5.557 5.151 -12.804 1.00 82.50 73 ILE A O 1
ATOM 599 N N . PHE A 1 74 ? 4.667 4.477 -10.864 1.00 83.38 74 PHE A N 1
ATOM 600 C CA . PHE A 1 74 ? 4.370 3.137 -11.379 1.00 83.38 74 PHE A CA 1
ATOM 601 C C . PHE A 1 74 ? 3.319 3.160 -12.478 1.00 83.38 74 PHE A C 1
ATOM 603 O O . PHE A 1 74 ? 3.554 2.607 -13.543 1.00 83.38 74 PHE A O 1
ATOM 610 N N . ARG A 1 75 ? 2.194 3.850 -12.290 1.00 79.56 75 ARG A N 1
ATOM 611 C CA . ARG A 1 75 ? 1.142 3.903 -13.308 1.00 79.56 75 ARG A CA 1
ATOM 612 C C . ARG A 1 75 ? 1.633 4.462 -14.656 1.00 79.56 75 ARG A C 1
ATOM 614 O O . ARG A 1 75 ? 1.389 3.795 -15.658 1.00 79.56 75 ARG A O 1
ATOM 621 N N . PRO A 1 76 ? 2.325 5.619 -14.730 1.00 75.31 76 PRO A N 1
ATOM 622 C CA . PRO A 1 76 ? 2.855 6.122 -15.999 1.00 75.31 76 PRO A CA 1
ATOM 623 C C . PRO A 1 76 ? 4.169 5.463 -16.439 1.00 75.31 76 PRO A C 1
ATOM 625 O O . PRO A 1 76 ? 4.469 5.469 -17.624 1.00 75.31 76 PRO A O 1
ATOM 628 N N . GLY A 1 77 ? 4.988 4.943 -15.524 1.00 74.00 77 GLY A N 1
ATOM 629 C CA . GLY A 1 77 ? 6.249 4.274 -15.857 1.00 74.00 77 GLY A CA 1
ATOM 630 C C . GLY A 1 77 ? 6.022 2.871 -16.411 1.00 74.00 77 GLY A C 1
ATOM 631 O O . GLY A 1 77 ? 6.577 2.511 -17.442 1.00 74.00 77 GLY A O 1
ATOM 632 N N . LEU A 1 78 ? 5.135 2.095 -15.787 1.00 74.75 78 LEU A N 1
ATOM 633 C CA . LEU A 1 78 ? 4.760 0.767 -16.270 1.00 74.75 78 LEU A CA 1
ATOM 634 C C . LEU A 1 78 ? 3.903 0.846 -17.537 1.00 74.75 78 LEU A C 1
ATOM 636 O O . LEU A 1 78 ? 4.037 -0.008 -18.404 1.00 74.75 78 LEU A O 1
ATOM 640 N N . SER A 1 79 ? 3.079 1.886 -17.712 1.00 71.94 79 SER A N 1
ATOM 641 C CA . SER A 1 79 ? 2.366 2.081 -18.984 1.00 71.94 79 SER A CA 1
ATOM 642 C C . SER A 1 79 ? 3.286 2.421 -20.161 1.00 71.94 79 SER A C 1
ATOM 644 O O . SER A 1 79 ? 2.852 2.318 -21.302 1.00 71.94 79 SER A O 1
ATOM 646 N N . GLN A 1 80 ? 4.541 2.818 -19.912 1.00 68.75 80 GLN A N 1
ATOM 647 C CA . GLN A 1 80 ? 5.559 2.901 -20.965 1.00 68.75 80 GLN A CA 1
ATOM 648 C C . GLN A 1 80 ? 6.093 1.512 -21.326 1.00 68.75 80 GLN A C 1
ATOM 650 O O . GLN A 1 80 ? 6.362 1.247 -22.494 1.00 68.75 80 GLN A O 1
ATOM 655 N N . LEU A 1 81 ? 6.249 0.626 -20.340 1.00 67.56 81 LEU A N 1
ATOM 656 C CA . LEU A 1 81 ? 6.737 -0.741 -20.549 1.00 67.56 81 LEU A CA 1
ATOM 657 C C . LEU A 1 81 ? 5.727 -1.604 -21.299 1.00 67.56 81 LEU A C 1
ATOM 659 O O . LEU A 1 81 ? 6.083 -2.338 -22.215 1.00 67.56 81 LEU A O 1
ATOM 663 N N . PHE A 1 82 ? 4.459 -1.510 -20.913 1.00 65.12 82 PHE A N 1
ATOM 664 C CA . PHE A 1 82 ? 3.385 -2.218 -21.583 1.00 65.12 82 PHE A CA 1
ATOM 665 C C . PHE A 1 82 ? 2.921 -1.367 -22.765 1.00 65.12 82 PHE A C 1
ATOM 667 O O . PHE A 1 82 ? 2.418 -0.268 -22.562 1.00 65.12 82 PHE A O 1
ATOM 674 N N . ASN A 1 83 ? 3.050 -1.875 -23.995 1.00 60.84 83 ASN A N 1
ATOM 675 C CA . ASN A 1 83 ? 2.701 -1.208 -25.266 1.00 60.84 83 ASN A CA 1
ATOM 676 C C . ASN A 1 83 ? 1.227 -0.723 -25.395 1.00 60.84 83 ASN A C 1
ATOM 678 O O . ASN A 1 83 ? 0.778 -0.383 -26.487 1.00 60.84 83 ASN A O 1
ATOM 682 N N . GLY A 1 84 ? 0.448 -0.699 -24.310 1.00 54.75 84 GLY A N 1
ATOM 683 C CA . GLY A 1 84 ? -0.991 -0.447 -24.273 1.00 54.75 84 GLY A CA 1
ATOM 684 C C . GLY A 1 84 ? -1.425 1.017 -24.390 1.00 54.75 84 GLY A C 1
ATOM 685 O O . GLY A 1 84 ? -2.618 1.262 -24.527 1.00 54.75 84 GLY A O 1
ATOM 686 N N . CYS A 1 85 ? -0.512 1.996 -24.371 1.00 53.25 85 CYS A N 1
ATOM 687 C CA . CYS A 1 85 ? -0.868 3.410 -24.543 1.00 53.25 85 CYS A CA 1
ATOM 688 C C . CYS A 1 85 ? -0.089 4.061 -25.702 1.00 53.25 85 CYS A C 1
ATOM 690 O O . CYS A 1 85 ? 1.033 4.534 -25.501 1.00 53.25 85 CYS A O 1
ATOM 692 N N . PRO A 1 86 ? -0.696 4.196 -26.900 1.00 56.50 86 PRO A N 1
ATOM 693 C CA . PRO A 1 86 ? -0.072 4.839 -28.062 1.00 56.50 86 PRO A CA 1
ATOM 694 C C . PRO A 1 86 ? 0.414 6.275 -27.796 1.00 56.50 86 PRO A C 1
ATOM 696 O O . PRO A 1 86 ? 1.356 6.730 -28.441 1.00 56.50 86 PRO A O 1
ATOM 699 N N . LYS A 1 87 ? -0.199 6.963 -26.820 1.00 55.50 87 LYS A N 1
ATOM 700 C CA . LYS A 1 87 ? -0.062 8.402 -26.537 1.00 55.50 87 LYS A CA 1
ATOM 701 C C . LYS A 1 87 ? 0.749 8.757 -25.278 1.00 55.50 87 LYS A C 1
ATOM 703 O O . LYS A 1 87 ? 0.679 9.899 -24.830 1.00 55.50 87 LYS A O 1
ATOM 708 N N . ALA A 1 88 ? 1.482 7.820 -24.668 1.00 57.28 88 ALA A N 1
ATOM 709 C CA . ALA A 1 88 ? 2.302 8.152 -23.498 1.00 57.28 88 ALA A CA 1
ATOM 710 C C . ALA A 1 88 ? 3.445 9.122 -23.900 1.00 57.28 88 ALA A C 1
ATOM 712 O O . ALA A 1 88 ? 4.234 8.778 -24.782 1.00 57.28 88 ALA A O 1
ATOM 713 N N . PRO A 1 89 ? 3.548 10.318 -23.284 1.00 55.38 89 PRO A N 1
ATOM 714 C CA . PRO A 1 89 ? 4.386 11.419 -23.779 1.00 55.38 89 PRO A CA 1
ATOM 715 C C . PRO A 1 89 ? 5.898 11.219 -23.599 1.00 55.38 89 PRO A C 1
ATOM 717 O O . PRO A 1 89 ? 6.674 11.990 -24.144 1.00 55.38 89 PRO A O 1
ATOM 720 N N . ASN A 1 90 ? 6.338 10.187 -22.879 1.00 59.00 90 ASN A N 1
ATOM 721 C CA . ASN A 1 90 ? 7.750 9.842 -22.745 1.00 59.00 90 ASN A CA 1
ATOM 722 C C . ASN A 1 90 ? 7.881 8.326 -22.845 1.00 59.00 90 ASN A C 1
ATOM 724 O O . ASN A 1 90 ? 7.336 7.639 -22.001 1.00 59.00 90 ASN A O 1
ATOM 728 N N . ARG A 1 91 ? 8.580 7.801 -23.861 1.00 68.62 91 ARG A N 1
ATOM 729 C CA . ARG A 1 91 ? 8.894 6.360 -24.020 1.00 68.62 91 ARG A CA 1
ATOM 730 C C . ARG A 1 91 ? 10.340 6.041 -23.627 1.00 68.62 91 ARG A C 1
ATOM 732 O O . ARG A 1 91 ? 10.946 5.113 -24.153 1.00 68.62 91 ARG A O 1
ATOM 739 N N . MET A 1 92 ? 10.934 6.853 -22.751 1.00 73.75 92 MET A N 1
ATOM 740 C CA . MET A 1 92 ? 12.364 6.771 -22.426 1.00 73.75 92 MET A CA 1
ATOM 741 C C . MET A 1 92 ? 12.741 5.398 -21.863 1.00 73.75 92 MET A C 1
ATOM 743 O O . MET A 1 92 ? 13.748 4.827 -22.273 1.00 73.75 92 MET A O 1
ATOM 747 N N . ILE A 1 93 ? 11.904 4.854 -20.974 1.00 76.56 93 ILE A N 1
ATOM 748 C CA . ILE A 1 93 ? 12.137 3.549 -20.348 1.00 76.56 93 ILE A CA 1
ATOM 749 C C . ILE A 1 93 ? 12.029 2.426 -21.391 1.00 76.56 93 ILE A C 1
ATOM 751 O O . ILE A 1 93 ? 12.916 1.581 -21.467 1.00 76.56 93 ILE A O 1
ATOM 755 N N . THR A 1 94 ? 11.001 2.449 -22.245 1.00 75.44 94 THR A N 1
ATOM 756 C CA . THR A 1 94 ? 10.813 1.471 -23.332 1.00 75.44 94 THR A CA 1
ATOM 757 C C . THR A 1 94 ? 11.999 1.470 -24.287 1.00 75.44 94 THR A C 1
ATOM 759 O O . THR A 1 94 ? 12.533 0.420 -24.622 1.00 75.44 94 THR A O 1
ATOM 762 N N . THR A 1 95 ? 12.457 2.656 -24.695 1.00 80.50 95 THR A N 1
ATOM 763 C CA . THR A 1 95 ? 13.619 2.798 -25.577 1.00 80.50 95 THR A CA 1
ATOM 764 C C . THR A 1 95 ? 14.890 2.261 -24.920 1.00 80.50 95 THR A C 1
ATOM 766 O O . THR A 1 95 ? 15.691 1.619 -25.594 1.00 80.50 95 THR A O 1
ATOM 769 N N . ALA A 1 96 ? 15.092 2.504 -23.621 1.00 85.25 96 ALA A N 1
ATOM 770 C CA . ALA A 1 96 ? 16.246 1.981 -22.893 1.00 85.25 96 ALA A CA 1
ATOM 771 C C . ALA A 1 96 ? 16.227 0.445 -22.806 1.00 85.25 96 ALA A C 1
ATOM 773 O O . ALA A 1 96 ? 17.256 -0.185 -23.038 1.00 85.25 96 ALA A O 1
ATOM 774 N N . ILE A 1 97 ? 15.061 -0.154 -22.548 1.00 83.81 97 ILE A N 1
ATOM 775 C CA . ILE A 1 97 ? 14.901 -1.615 -22.498 1.00 83.81 97 ILE A CA 1
ATOM 776 C C . ILE A 1 97 ? 15.085 -2.246 -23.873 1.00 83.81 97 ILE A C 1
ATOM 778 O O . ILE A 1 97 ? 15.882 -3.165 -23.996 1.00 83.81 97 ILE A O 1
ATOM 782 N N . ASN A 1 98 ? 14.484 -1.692 -24.928 1.00 84.56 98 ASN A N 1
ATOM 783 C CA . ASN A 1 98 ? 14.688 -2.202 -26.287 1.00 84.56 98 ASN A CA 1
ATOM 784 C C . ASN A 1 98 ? 16.170 -2.149 -26.701 1.00 84.56 98 ASN A C 1
ATOM 786 O O . ASN A 1 98 ? 16.666 -3.047 -27.376 1.00 84.56 98 ASN A O 1
ATOM 790 N N . LYS A 1 99 ? 16.903 -1.103 -26.286 1.00 89.38 99 LYS A N 1
ATOM 791 C CA . LYS A 1 99 ? 18.356 -1.020 -26.508 1.00 89.38 99 LYS A CA 1
ATOM 792 C C . LYS A 1 99 ? 19.113 -2.117 -25.761 1.00 89.38 99 LYS A C 1
ATOM 794 O O . LYS A 1 99 ? 20.026 -2.703 -26.337 1.00 89.38 99 LYS A O 1
ATOM 799 N N . LEU A 1 100 ? 18.742 -2.390 -24.511 1.00 89.94 100 LEU A N 1
ATOM 800 C CA . LEU A 1 100 ? 19.320 -3.481 -23.729 1.00 89.94 100 LEU A CA 1
ATOM 801 C C . LEU A 1 100 ? 19.040 -4.841 -24.386 1.00 89.94 100 LEU A C 1
ATOM 803 O O . LEU A 1 100 ? 19.975 -5.612 -24.589 1.00 89.94 100 LEU A O 1
ATOM 807 N N . ASP A 1 101 ? 17.795 -5.098 -24.789 1.00 89.50 101 ASP A N 1
ATOM 808 C CA . ASP A 1 101 ? 17.389 -6.339 -25.454 1.00 89.50 101 ASP A CA 1
ATOM 809 C C . ASP A 1 101 ? 18.160 -6.556 -26.760 1.00 89.50 101 ASP A C 1
ATOM 811 O O . ASP A 1 101 ? 18.662 -7.651 -27.017 1.00 89.50 101 ASP A O 1
ATOM 815 N N . HIS A 1 102 ? 18.335 -5.504 -27.566 1.00 92.00 102 HIS A N 1
ATOM 816 C CA . HIS A 1 102 ? 19.153 -5.574 -28.776 1.00 92.00 102 HIS A CA 1
ATOM 817 C C . HIS A 1 102 ? 20.629 -5.853 -28.483 1.00 92.00 102 HIS A C 1
ATOM 819 O O . HIS A 1 102 ? 21.245 -6.654 -29.189 1.00 92.00 102 HIS A O 1
ATOM 825 N N . ALA A 1 103 ? 21.202 -5.235 -27.448 1.00 93.00 103 ALA A N 1
ATOM 826 C CA . ALA A 1 103 ? 22.580 -5.506 -27.048 1.00 93.00 103 ALA A CA 1
ATOM 827 C C . ALA A 1 103 ? 22.756 -6.968 -26.603 1.00 93.00 103 ALA A C 1
ATOM 829 O O . ALA A 1 103 ? 23.691 -7.637 -27.040 1.00 93.00 103 ALA A O 1
ATOM 830 N N . ILE A 1 104 ? 21.817 -7.495 -25.811 1.00 92.12 104 ILE A N 1
ATOM 831 C CA . ILE A 1 104 ? 21.804 -8.898 -25.378 1.00 92.12 104 ILE A CA 1
ATOM 832 C C . ILE A 1 104 ? 21.661 -9.844 -26.580 1.00 92.12 104 ILE A C 1
ATOM 834 O O . ILE A 1 104 ? 22.414 -10.811 -26.698 1.00 92.12 104 ILE A O 1
ATOM 838 N N . ALA A 1 105 ? 20.739 -9.564 -27.505 1.00 91.56 105 ALA A N 1
ATOM 839 C CA . ALA A 1 105 ? 20.545 -10.374 -28.707 1.00 91.56 105 ALA A CA 1
ATOM 840 C C . ALA A 1 105 ? 21.803 -10.412 -29.592 1.00 91.56 105 ALA A C 1
ATOM 842 O O . ALA A 1 105 ? 22.166 -11.475 -30.100 1.00 91.56 105 ALA A O 1
ATOM 843 N N . SER A 1 106 ? 22.495 -9.277 -29.725 1.00 91.81 106 SER A N 1
ATOM 844 C CA . SER A 1 106 ? 23.770 -9.180 -30.441 1.00 91.81 106 SER A CA 1
ATOM 845 C C . SER A 1 106 ? 24.853 -10.049 -29.792 1.00 91.81 106 SER A C 1
ATOM 847 O O . SER A 1 106 ? 25.512 -10.828 -30.483 1.00 91.81 106 SER A O 1
ATOM 849 N N . LEU A 1 107 ? 24.977 -10.013 -28.459 1.00 90.88 107 LEU A N 1
ATOM 850 C CA . LEU A 1 107 ? 25.908 -10.879 -27.722 1.00 90.88 107 LEU A CA 1
ATOM 851 C C . LEU A 1 107 ? 25.604 -12.368 -27.943 1.00 90.88 107 LEU A C 1
ATOM 853 O O . LEU A 1 107 ? 26.517 -13.156 -28.188 1.00 90.88 107 LEU A O 1
ATOM 857 N N . PHE A 1 108 ? 24.328 -12.765 -27.927 1.00 89.56 108 PHE A N 1
ATOM 858 C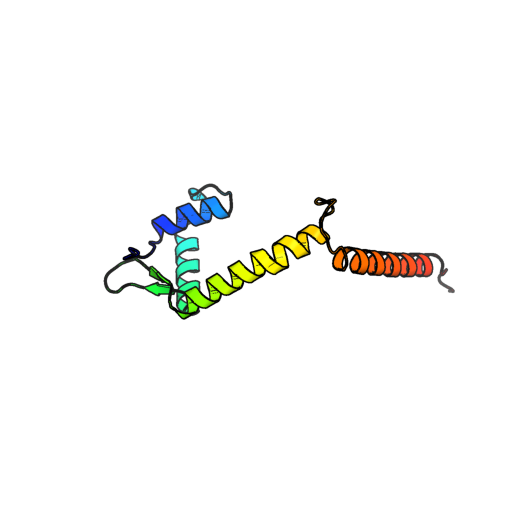 CA . PHE A 1 108 ? 23.942 -14.149 -28.217 1.00 89.56 108 PHE A CA 1
ATOM 859 C C . PHE A 1 108 ? 24.259 -14.572 -29.654 1.00 89.56 108 PHE A C 1
ATOM 861 O O . PHE A 1 108 ? 24.678 -15.709 -29.871 1.00 89.56 108 PHE A O 1
ATOM 868 N N . GLN A 1 109 ? 24.064 -13.693 -30.640 1.00 86.31 109 GLN A N 1
ATOM 869 C CA . GLN A 1 109 ? 24.433 -13.984 -32.028 1.00 86.31 109 GLN A CA 1
ATOM 870 C C . GLN A 1 109 ? 25.945 -14.162 -32.174 1.00 86.31 109 GLN A C 1
ATOM 872 O O . GLN A 1 109 ? 26.378 -15.141 -32.775 1.00 86.31 109 GLN A O 1
ATOM 877 N N . GLN A 1 110 ? 26.746 -13.285 -31.567 1.00 82.38 110 GLN A N 1
ATOM 878 C CA . GLN A 1 110 ? 28.207 -13.407 -31.566 1.00 82.38 110 GLN A CA 1
ATOM 879 C C . GLN A 1 110 ? 28.671 -14.717 -30.915 1.00 82.38 110 GLN A C 1
ATOM 881 O O . GLN A 1 110 ? 29.523 -15.407 -31.469 1.00 82.38 110 GLN A O 1
ATOM 886 N N . ALA A 1 111 ? 28.065 -15.107 -29.790 1.00 80.56 111 ALA A N 1
ATOM 887 C CA . ALA A 1 111 ? 28.382 -16.361 -29.109 1.00 80.56 111 ALA A CA 1
ATOM 888 C C . ALA A 1 111 ? 28.002 -17.608 -29.930 1.00 80.56 111 ALA A C 1
ATOM 890 O O . ALA A 1 111 ? 28.731 -18.594 -29.912 1.00 80.56 111 ALA A O 1
ATOM 891 N N . LYS A 1 112 ? 26.890 -17.572 -30.679 1.00 71.00 112 LYS A N 1
ATOM 892 C CA . LYS A 1 112 ? 26.477 -18.671 -31.576 1.00 71.00 112 LYS A CA 1
ATOM 893 C C . LYS A 1 112 ? 27.348 -18.793 -32.828 1.00 71.00 112 LYS A C 1
ATOM 895 O O . LYS A 1 112 ? 27.427 -19.873 -33.404 1.00 71.00 112 LYS A O 1
ATOM 900 N N . LEU A 1 113 ? 27.964 -17.694 -33.261 1.00 61.38 113 LEU A N 1
ATOM 901 C CA . LEU A 1 113 ? 28.839 -17.641 -34.434 1.00 61.38 113 LEU A CA 1
ATOM 902 C C . LEU A 1 113 ? 30.301 -17.982 -34.111 1.00 61.38 113 LEU A C 1
ATOM 904 O O . LEU A 1 113 ? 31.100 -18.114 -35.034 1.00 61.38 113 LEU A O 1
ATOM 908 N N . ALA A 1 114 ? 30.663 -18.143 -32.835 1.00 54.59 114 ALA A N 1
ATOM 909 C CA . ALA A 1 114 ? 31.973 -18.639 -32.434 1.00 54.59 114 ALA A CA 1
ATOM 910 C C . ALA A 1 114 ? 31.968 -20.181 -32.434 1.00 54.59 114 ALA A C 1
ATOM 912 O O . ALA A 1 114 ? 31.414 -20.781 -31.510 1.00 54.59 114 ALA A O 1
ATOM 913 N N . PRO A 1 115 ? 32.570 -20.867 -33.427 1.00 52.12 115 PRO A N 1
ATOM 914 C CA . PRO A 1 115 ? 32.817 -22.293 -33.290 1.00 52.12 115 PRO A CA 1
ATOM 915 C C . PRO A 1 115 ? 33.802 -22.501 -32.136 1.00 52.12 115 PRO A C 1
ATOM 917 O O . PRO A 1 115 ? 34.806 -21.792 -32.023 1.00 52.12 115 PRO A O 1
ATOM 920 N N . CYS A 1 116 ? 33.505 -23.476 -31.276 1.00 47.28 116 CYS A N 1
ATOM 921 C CA . CYS A 1 116 ? 34.451 -23.981 -30.292 1.00 47.28 116 CYS A CA 1
ATOM 922 C C . CYS A 1 116 ? 35.714 -24.415 -31.049 1.00 47.28 116 CYS A C 1
ATOM 924 O O . CYS A 1 116 ? 35.683 -25.390 -31.797 1.00 47.28 116 CYS A O 1
ATOM 926 N N . LYS A 1 117 ? 36.801 -23.648 -30.925 1.00 53.81 117 LYS A N 1
ATOM 927 C CA . LYS A 1 117 ? 38.120 -24.085 -31.382 1.00 53.81 117 LYS A CA 1
ATOM 928 C C . LYS A 1 117 ? 38.629 -25.092 -30.351 1.00 53.81 117 LYS A C 1
ATOM 930 O O . LYS A 1 117 ? 39.204 -24.683 -29.346 1.00 53.81 117 LYS A O 1
ATOM 935 N N . THR A 1 118 ? 38.315 -26.368 -30.567 1.00 44.59 118 THR A N 1
ATOM 936 C CA . THR A 1 118 ? 39.055 -27.508 -30.002 1.00 44.59 118 THR A CA 1
ATOM 937 C C . THR A 1 118 ? 40.368 -27.691 -30.736 1.00 44.59 118 THR A C 1
ATOM 939 O O . THR A 1 118 ? 40.331 -27.574 -31.984 1.00 44.59 118 THR A O 1
#

Organism: NCBI:txid2126335

Sequence (118 aa):
MSSQGVSNSSMRELMAQIFGIPADQYSPGRMTYDLRRLRLHGLIERIPHTHRYQVTEMGTRIAFFFTKIHSRIFRPGLSQLFNGCPKAPNRMITTAINKLDHAIASLFQQAKLAPCKT